Protein AF-A0A7C6UZQ0-F1 (afdb_monomer_lite)

Structure (mmCIF, N/CA/C/O backbone):
data_AF-A0A7C6UZQ0-F1
#
_entry.id   AF-A0A7C6UZQ0-F1
#
loop_
_atom_site.group_PDB
_atom_site.id
_atom_site.type_symbol
_atom_site.label_atom_id
_atom_site.label_alt_id
_atom_site.label_comp_id
_atom_site.label_asym_id
_atom_site.label_entity_id
_atom_site.label_seq_id
_atom_site.pdbx_PDB_ins_code
_atom_site.Cartn_x
_atom_site.Cartn_y
_atom_site.Cartn_z
_atom_site.occupancy
_atom_site.B_iso_or_equiv
_atom_site.auth_seq_id
_atom_site.auth_comp_id
_atom_site.auth_asym_id
_atom_site.auth_atom_id
_atom_site.pdbx_PDB_model_num
ATOM 1 N N . MET A 1 1 ? -7.743 5.481 -10.990 1.00 58.44 1 MET A N 1
ATOM 2 C CA . MET A 1 1 ? -7.710 4.250 -10.162 1.00 58.44 1 MET A CA 1
ATOM 3 C C . MET A 1 1 ? -6.261 3.799 -10.002 1.00 58.44 1 MET A C 1
ATOM 5 O O . MET A 1 1 ? -5.498 3.973 -10.948 1.00 58.44 1 MET A O 1
ATOM 9 N N . ALA A 1 2 ? -5.866 3.245 -8.850 1.00 64.25 2 ALA A N 1
ATOM 10 C CA . ALA A 1 2 ? -4.485 2.799 -8.605 1.00 64.25 2 ALA A CA 1
ATOM 11 C C . ALA A 1 2 ? -4.015 1.748 -9.632 1.00 64.25 2 ALA A C 1
ATOM 13 O O . ALA A 1 2 ? -2.891 1.821 -10.115 1.00 64.25 2 ALA A O 1
ATOM 14 N N . GLU A 1 3 ? -4.904 0.853 -10.065 1.00 69.06 3 GLU A N 1
ATOM 15 C CA . GLU A 1 3 ? -4.610 -0.199 -11.050 1.00 69.06 3 GLU A CA 1
ATOM 16 C C . GLU A 1 3 ? -4.198 0.352 -12.427 1.00 69.06 3 GLU A C 1
ATOM 18 O O . GLU A 1 3 ? -3.286 -0.181 -13.055 1.00 69.06 3 GLU A O 1
ATOM 23 N N . ALA A 1 4 ? -4.788 1.472 -12.866 1.00 67.62 4 ALA A N 1
ATOM 24 C CA . ALA A 1 4 ? -4.411 2.134 -14.118 1.00 67.62 4 ALA A CA 1
ATOM 25 C C . ALA A 1 4 ? -3.004 2.754 -14.041 1.00 67.62 4 ALA A C 1
ATOM 27 O O . ALA A 1 4 ? -2.255 2.725 -15.012 1.00 67.62 4 ALA A O 1
ATOM 28 N N . ALA A 1 5 ? -2.613 3.265 -12.870 1.00 64.62 5 ALA A N 1
ATOM 29 C CA . ALA A 1 5 ? -1.266 3.782 -12.637 1.00 64.62 5 ALA A CA 1
ATOM 30 C C . ALA A 1 5 ? -0.221 2.649 -12.602 1.00 64.62 5 ALA A C 1
ATOM 32 O O . ALA A 1 5 ? 0.873 2.796 -13.142 1.00 64.62 5 ALA A O 1
ATOM 33 N N . ILE A 1 6 ? -0.574 1.491 -12.035 1.00 66.38 6 ILE A N 1
ATOM 34 C CA . ILE A 1 6 ? 0.290 0.301 -12.016 1.00 66.38 6 ILE A CA 1
ATOM 35 C C . ILE A 1 6 ? 0.468 -0.267 -13.435 1.00 66.38 6 ILE A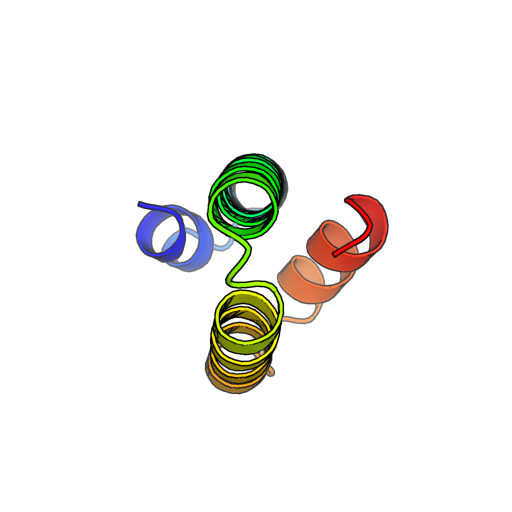 C 1
ATOM 37 O O . ILE A 1 6 ? 1.571 -0.671 -13.807 1.00 66.38 6 ILE A O 1
ATOM 41 N N . ALA A 1 7 ? -0.582 -0.226 -14.261 1.00 68.88 7 ALA A N 1
ATOM 42 C CA . ALA A 1 7 ? -0.531 -0.655 -15.659 1.00 68.88 7 ALA A CA 1
ATOM 43 C C . ALA A 1 7 ? 0.427 0.187 -16.523 1.00 68.88 7 ALA A C 1
ATOM 45 O O . ALA A 1 7 ? 1.035 -0.344 -17.449 1.00 68.88 7 ALA A O 1
ATOM 46 N N . LEU A 1 8 ? 0.625 1.469 -16.188 1.00 69.06 8 LEU A N 1
ATOM 47 C CA . LEU A 1 8 ? 1.526 2.375 -16.914 1.00 69.06 8 LEU A CA 1
ATOM 48 C C . LEU A 1 8 ? 3.020 2.082 -16.683 1.00 69.06 8 LEU A C 1
ATOM 50 O O . LEU A 1 8 ? 3.861 2.689 -17.341 1.00 69.06 8 LEU A O 1
ATOM 54 N N . ARG A 1 9 ? 3.368 1.170 -15.763 1.00 67.94 9 ARG A N 1
ATOM 55 C CA . ARG A 1 9 ? 4.730 0.672 -15.475 1.00 67.94 9 ARG A CA 1
ATOM 56 C C . ARG A 1 9 ? 5.832 1.720 -15.248 1.00 67.94 9 ARG A C 1
ATOM 58 O O . ARG A 1 9 ? 7.006 1.358 -15.204 1.00 67.94 9 ARG A O 1
ATOM 65 N N . GLN A 1 10 ? 5.505 2.997 -15.058 1.00 72.75 10 GLN A N 1
ATOM 66 C CA . GLN A 1 10 ? 6.506 4.017 -14.746 1.00 72.75 10 GLN A CA 1
ATOM 67 C C . GLN A 1 10 ? 6.633 4.239 -13.242 1.00 72.75 10 GLN A C 1
ATOM 69 O O . GLN A 1 10 ? 5.638 4.314 -12.520 1.00 72.75 10 GLN A O 1
ATOM 74 N N . ARG A 1 11 ? 7.868 4.458 -12.779 1.00 69.50 11 ARG A N 1
ATOM 75 C CA . ARG A 1 11 ? 8.190 4.707 -11.362 1.00 69.50 11 ARG A CA 1
ATOM 76 C C . ARG A 1 11 ? 7.381 5.857 -10.748 1.00 69.50 11 ARG A C 1
ATOM 78 O O . ARG A 1 11 ? 6.897 5.733 -9.629 1.00 69.50 11 ARG A O 1
ATOM 85 N N . LYS A 1 12 ? 7.144 6.935 -11.509 1.00 75.50 12 LYS A N 1
ATOM 86 C CA . LYS A 1 12 ? 6.275 8.053 -11.088 1.00 75.50 12 LYS A CA 1
ATOM 87 C C . LYS A 1 12 ? 4.840 7.610 -10.783 1.00 75.50 12 LYS A C 1
ATOM 89 O O . LYS A 1 12 ? 4.238 8.099 -9.831 1.00 75.50 12 LYS A O 1
ATOM 94 N N . HIS A 1 13 ? 4.300 6.676 -11.562 1.00 78.88 13 HIS A N 1
ATOM 95 C CA . HIS A 1 13 ? 2.944 6.173 -11.363 1.00 78.88 13 HIS A CA 1
ATOM 96 C C . HIS A 1 13 ? 2.847 5.204 -10.182 1.00 78.88 13 HIS A C 1
ATOM 98 O O . HIS A 1 13 ? 1.825 5.203 -9.501 1.00 78.88 13 HIS A O 1
ATOM 104 N N . TYR A 1 14 ? 3.910 4.456 -9.870 1.00 78.44 14 TYR A N 1
ATOM 105 C CA . TYR A 1 14 ? 3.965 3.641 -8.652 1.00 78.44 14 TYR A CA 1
ATOM 106 C C . TYR A 1 14 ? 3.957 4.494 -7.384 1.00 78.44 14 TYR A C 1
ATOM 108 O O . TYR A 1 14 ? 3.204 4.194 -6.463 1.00 78.44 14 TYR A O 1
ATOM 116 N N . SER A 1 15 ? 4.705 5.600 -7.366 1.00 78.81 15 SER A N 1
ATOM 117 C CA . SER A 1 15 ? 4.687 6.543 -6.240 1.00 78.81 15 SER A CA 1
ATOM 118 C C . SER A 1 15 ? 3.298 7.170 -6.048 1.00 78.81 15 SER A C 1
ATOM 120 O O . SER A 1 15 ? 2.766 7.231 -4.939 1.00 78.81 15 SER A O 1
ATOM 122 N N . TYR A 1 16 ? 2.641 7.541 -7.153 1.00 83.44 16 TYR A N 1
ATOM 123 C CA . TYR A 1 16 ? 1.260 8.029 -7.128 1.00 83.44 16 TYR A CA 1
ATOM 124 C C . TYR A 1 16 ? 0.265 6.963 -6.633 1.00 83.44 16 TYR A C 1
ATOM 126 O O . TYR A 1 16 ? -0.606 7.257 -5.812 1.00 83.44 16 TYR A O 1
ATOM 134 N N . ALA A 1 17 ? 0.413 5.712 -7.079 1.00 83.06 17 ALA A N 1
ATOM 135 C CA . ALA A 1 17 ? -0.401 4.589 -6.617 1.00 83.06 17 ALA A CA 1
ATOM 136 C C . ALA A 1 17 ? -0.199 4.312 -5.119 1.00 83.06 17 ALA A C 1
ATOM 138 O O . ALA A 1 17 ? -1.178 4.108 -4.405 1.00 83.06 17 ALA A O 1
ATOM 139 N N . ALA A 1 18 ? 1.039 4.374 -4.624 1.00 84.06 18 ALA A N 1
ATOM 140 C CA . ALA A 1 18 ? 1.348 4.227 -3.205 1.00 84.06 18 ALA A CA 1
ATOM 141 C C . ALA A 1 18 ? 0.712 5.351 -2.365 1.00 84.06 18 ALA A C 1
ATOM 143 O O . ALA A 1 18 ? 0.125 5.085 -1.316 1.00 84.06 18 ALA A O 1
ATOM 144 N N . GLY A 1 19 ? 0.726 6.594 -2.858 1.00 84.88 19 GLY A N 1
ATOM 145 C CA . GLY A 1 19 ? 0.026 7.716 -2.223 1.00 84.88 19 GLY A CA 1
ATOM 146 C C . GLY A 1 19 ? -1.494 7.520 -2.153 1.00 84.88 19 GLY A C 1
ATOM 147 O O . GLY A 1 19 ? -2.109 7.776 -1.114 1.00 84.88 19 GLY A O 1
ATOM 148 N N . LEU A 1 20 ? -2.106 7.011 -3.226 1.00 84.88 20 LEU A N 1
ATOM 149 C CA . LEU A 1 20 ? -3.528 6.648 -3.237 1.00 84.88 20 LEU A CA 1
ATOM 150 C C . LEU A 1 20 ? -3.835 5.532 -2.234 1.00 84.88 20 LEU A C 1
ATOM 152 O O . LEU A 1 20 ? -4.779 5.652 -1.457 1.00 84.88 20 LEU A O 1
ATOM 156 N N . LEU A 1 21 ? -3.018 4.479 -2.205 1.00 84.12 21 LEU A N 1
ATOM 157 C CA . LEU A 1 21 ? -3.182 3.350 -1.288 1.00 84.12 21 LEU A CA 1
ATOM 158 C C . LEU A 1 21 ? -3.030 3.768 0.177 1.00 84.12 21 LEU A C 1
ATOM 160 O O . LEU A 1 21 ? -3.768 3.281 1.026 1.00 84.12 21 LEU A O 1
ATOM 164 N N . SER A 1 22 ? -2.157 4.727 0.478 1.00 86.00 22 SER A N 1
ATOM 165 C CA . SER A 1 22 ? -2.032 5.286 1.829 1.00 86.00 22 SER A CA 1
ATOM 166 C C . SER A 1 22 ? -3.290 6.049 2.267 1.00 86.00 22 SER A C 1
ATOM 168 O O . SER A 1 22 ? -3.739 5.917 3.408 1.00 86.00 22 SER A O 1
ATOM 170 N N . ARG A 1 23 ? -3.940 6.781 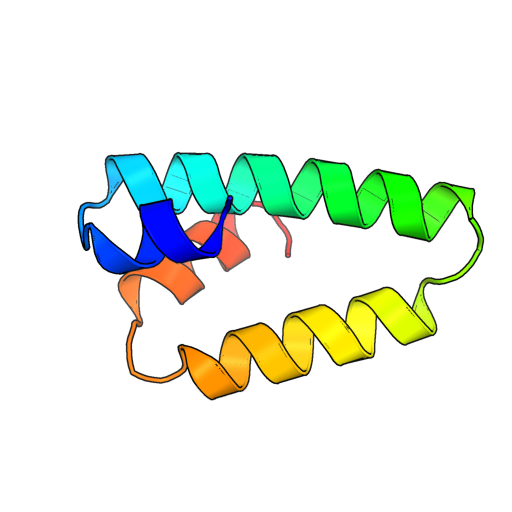1.349 1.00 87.56 23 ARG A N 1
ATOM 171 C CA . ARG A 1 23 ? -5.252 7.397 1.625 1.00 87.56 23 ARG A CA 1
ATOM 172 C C . ARG A 1 23 ? -6.334 6.352 1.867 1.00 87.56 23 ARG A C 1
ATOM 174 O O . ARG A 1 23 ? -7.105 6.508 2.809 1.00 87.56 23 ARG A O 1
ATOM 181 N N . VAL A 1 24 ? -6.366 5.291 1.062 1.00 86.38 24 VAL A N 1
ATOM 182 C CA . VAL A 1 24 ? -7.317 4.183 1.240 1.00 86.38 24 VAL A CA 1
ATOM 183 C C . VAL A 1 24 ? -7.090 3.500 2.589 1.00 86.38 24 VAL A C 1
ATOM 185 O O . VAL A 1 24 ? -8.041 3.356 3.346 1.00 86.38 24 VAL A O 1
ATOM 188 N N . LYS A 1 25 ? -5.840 3.200 2.963 1.00 85.62 25 LYS A N 1
ATOM 189 C CA . LYS A 1 25 ? -5.487 2.684 4.296 1.00 85.62 25 LYS A CA 1
ATOM 190 C C . LYS A 1 25 ? -6.043 3.558 5.415 1.00 85.62 25 LYS A C 1
ATOM 192 O O . LYS A 1 25 ? -6.601 3.035 6.372 1.00 85.62 25 LYS A O 1
ATOM 197 N N . ASN A 1 26 ? -5.889 4.879 5.313 1.00 87.38 26 ASN A N 1
ATOM 198 C CA . ASN A 1 26 ? -6.409 5.805 6.320 1.00 87.38 26 ASN A CA 1
ATOM 199 C C . ASN A 1 26 ? -7.944 5.759 6.386 1.00 87.38 26 ASN A C 1
ATOM 201 O O . ASN A 1 26 ? -8.509 5.744 7.475 1.00 87.38 26 ASN A O 1
ATOM 205 N N . LEU A 1 27 ? -8.606 5.663 5.230 1.00 88.56 27 LEU A N 1
ATOM 206 C CA . LEU A 1 27 ? -10.057 5.532 5.137 1.00 88.56 27 LEU A CA 1
ATOM 207 C C . LEU A 1 27 ? -10.553 4.252 5.827 1.00 88.56 27 LEU A C 1
ATOM 209 O O . LEU A 1 27 ? -11.386 4.330 6.723 1.00 88.56 27 LEU A O 1
ATOM 213 N N . TYR A 1 28 ? -9.970 3.101 5.483 1.00 86.06 28 TYR A N 1
ATOM 214 C CA . TYR A 1 28 ? -10.276 1.813 6.115 1.00 86.06 28 TYR A CA 1
ATOM 215 C C . TYR A 1 28 ? -9.959 1.822 7.613 1.00 86.06 28 TYR A C 1
ATOM 217 O O . TYR A 1 28 ? -10.711 1.282 8.417 1.00 86.06 28 TYR A O 1
ATOM 225 N N . ASN A 1 29 ? -8.877 2.490 8.018 1.00 86.69 29 ASN A N 1
ATOM 226 C CA . ASN A 1 29 ? -8.543 2.659 9.428 1.00 86.69 29 ASN A CA 1
ATOM 227 C C . ASN A 1 29 ? -9.601 3.477 10.181 1.00 86.69 29 ASN A C 1
ATOM 229 O O . ASN A 1 29 ? -9.927 3.140 11.315 1.00 86.69 29 ASN A O 1
ATOM 233 N N . ARG A 1 30 ? -10.157 4.529 9.563 1.00 87.69 30 ARG A N 1
ATOM 234 C CA . ARG A 1 30 ? -11.271 5.297 10.144 1.00 87.69 30 ARG A CA 1
ATOM 235 C C . ARG A 1 30 ? -12.576 4.510 10.192 1.00 87.69 30 ARG A C 1
ATOM 237 O O . ARG A 1 30 ? -13.362 4.732 11.102 1.00 87.69 30 ARG A O 1
ATOM 244 N N . LEU A 1 31 ? -12.790 3.616 9.233 1.00 88.56 31 LEU A N 1
ATO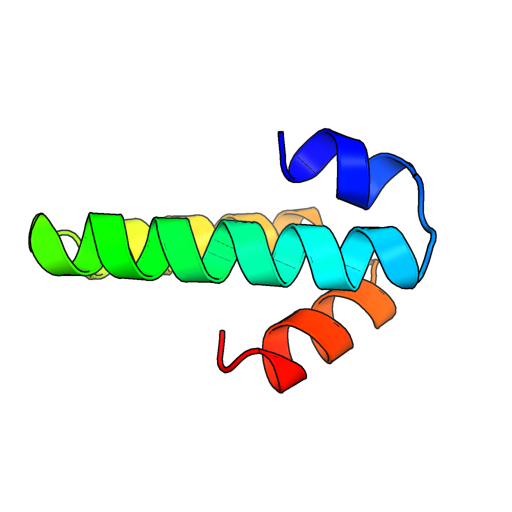M 245 C CA . LEU A 1 31 ? -13.944 2.718 9.194 1.00 88.56 31 LEU A CA 1
ATOM 246 C C . LEU A 1 31 ? -13.827 1.561 10.205 1.00 88.56 31 LEU A C 1
ATOM 248 O O . LEU A 1 31 ? -14.797 0.852 10.434 1.00 88.56 31 LEU A O 1
ATOM 252 N N . GLY A 1 32 ? -12.659 1.371 10.835 1.00 88.50 32 GLY A N 1
ATOM 253 C CA . GLY A 1 32 ? -12.391 0.228 11.717 1.00 88.50 32 GLY A CA 1
ATOM 254 C C . GLY A 1 32 ? -12.110 -1.076 10.959 1.00 88.50 32 GLY A C 1
ATOM 255 O O . GLY A 1 32 ? -11.869 -2.115 11.567 1.00 88.50 32 GLY A O 1
ATOM 256 N N . GLU A 1 33 ? -12.054 -1.023 9.631 1.00 88.44 33 GLU A N 1
ATOM 257 C CA . GLU A 1 33 ? -11.921 -2.167 8.725 1.00 88.44 33 GLU A CA 1
ATOM 258 C C . GLU A 1 33 ? -10.449 -2.471 8.401 1.00 88.44 33 GLU A C 1
ATOM 260 O O . GLU A 1 33 ? -10.049 -2.717 7.263 1.00 88.44 33 GLU A O 1
ATOM 265 N N . GLN A 1 34 ? -9.587 -2.459 9.419 1.00 84.94 34 GLN A N 1
ATOM 266 C CA . GLN A 1 34 ? -8.155 -2.730 9.239 1.00 84.94 34 GLN A CA 1
ATOM 267 C C . GLN A 1 34 ? -7.879 -4.150 8.718 1.00 84.94 34 GLN A C 1
ATOM 269 O O . GLN A 1 34 ? -6.894 -4.369 8.007 1.00 84.94 34 GLN A O 1
ATOM 274 N N . ALA A 1 35 ? -8.727 -5.114 9.089 1.00 86.00 35 ALA A N 1
ATOM 275 C CA . ALA A 1 35 ? -8.648 -6.491 8.612 1.00 86.00 35 ALA A CA 1
ATOM 276 C C . ALA A 1 35 ? -8.925 -6.577 7.106 1.00 86.00 35 ALA A C 1
ATOM 278 O O . ALA A 1 35 ? -8.166 -7.222 6.382 1.00 86.00 35 ALA A O 1
ATOM 279 N N . ASP A 1 36 ? -9.947 -5.860 6.636 1.00 88.00 36 ASP A N 1
ATOM 280 C CA . ASP A 1 36 ? -10.312 -5.822 5.223 1.00 88.00 36 ASP A CA 1
ATOM 281 C C . ASP A 1 36 ? -9.225 -5.126 4.393 1.00 88.00 36 ASP A C 1
ATOM 283 O O . ASP A 1 36 ? -8.743 -5.675 3.402 1.00 88.00 36 ASP A O 1
ATOM 287 N N . TRP A 1 37 ? -8.682 -4.010 4.898 1.00 88.38 37 TRP A N 1
ATOM 288 C CA . TRP A 1 37 ? -7.502 -3.367 4.313 1.00 88.38 37 TRP A CA 1
ATOM 289 C C . TRP A 1 37 ? -6.307 -4.320 4.189 1.00 88.38 37 TRP A C 1
ATOM 291 O O . TRP A 1 37 ? -5.644 -4.351 3.149 1.00 88.38 37 TRP A O 1
ATOM 301 N N . LYS A 1 38 ? -6.007 -5.100 5.238 1.00 85.94 38 LYS A N 1
ATOM 302 C CA . LYS A 1 38 ? -4.923 -6.094 5.208 1.00 85.94 38 LYS A CA 1
ATOM 303 C C . LYS A 1 38 ? -5.166 -7.155 4.138 1.00 85.94 38 LYS A C 1
ATOM 305 O O . LYS A 1 38 ? -4.221 -7.534 3.445 1.00 85.94 38 LYS A O 1
ATOM 310 N N . ASN A 1 39 ? -6.401 -7.620 3.992 1.00 89.69 39 ASN A N 1
ATOM 311 C CA . ASN A 1 39 ? -6.748 -8.611 2.982 1.00 89.69 39 ASN A CA 1
ATOM 312 C C . ASN A 1 39 ? -6.623 -8.019 1.569 1.00 89.69 39 ASN A C 1
ATOM 314 O O . ASN A 1 39 ? -5.959 -8.593 0.707 1.00 89.69 39 ASN A O 1
ATOM 318 N N . TYR A 1 40 ? -7.140 -6.804 1.372 1.00 87.81 40 TYR A N 1
ATOM 319 C CA . TYR A 1 40 ? -7.044 -6.058 0.121 1.00 87.81 40 TYR A CA 1
ATOM 320 C C . TYR A 1 40 ? -5.593 -5.807 -0.300 1.00 87.81 40 TYR A C 1
ATOM 322 O O . TYR A 1 40 ? -5.214 -6.130 -1.425 1.00 87.81 40 TYR A O 1
ATOM 330 N N . ILE A 1 41 ? -4.747 -5.270 0.590 1.00 83.94 41 ILE A N 1
ATOM 331 C CA . ILE A 1 41 ? -3.342 -4.989 0.258 1.00 83.94 41 ILE A CA 1
ATOM 332 C C . ILE A 1 41 ? -2.557 -6.279 0.008 1.00 83.94 41 ILE A C 1
ATOM 334 O O . ILE A 1 41 ? -1.665 -6.283 -0.834 1.00 83.94 41 ILE A O 1
ATOM 338 N N . THR A 1 42 ? -2.897 -7.376 0.690 1.00 86.88 42 THR A N 1
ATOM 339 C CA . THR A 1 42 ? -2.277 -8.689 0.460 1.00 86.88 42 THR A CA 1
ATOM 340 C C . THR A 1 42 ? -2.647 -9.226 -0.918 1.00 86.88 42 THR A C 1
ATOM 342 O O . THR A 1 42 ? -1.753 -9.563 -1.690 1.00 86.88 42 THR A O 1
ATOM 345 N N . ALA A 1 43 ? -3.932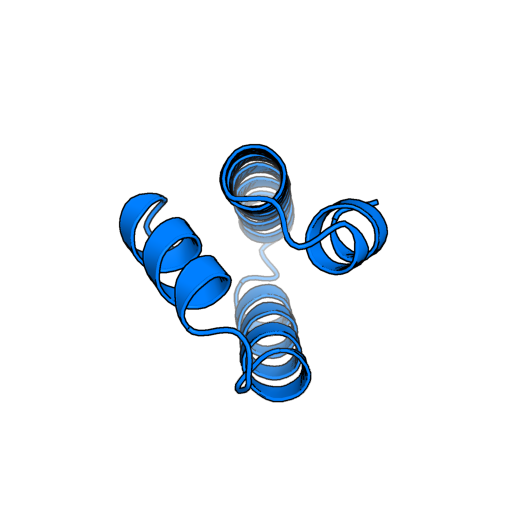 -9.208 -1.278 1.00 88.06 43 ALA A N 1
ATOM 346 C CA . ALA A 1 43 ? -4.397 -9.602 -2.607 1.00 88.06 43 ALA A CA 1
ATOM 347 C C . ALA A 1 43 ? -3.804 -8.712 -3.711 1.00 88.06 43 ALA A C 1
ATOM 349 O O . ALA A 1 43 ? -3.439 -9.191 -4.782 1.00 88.06 43 ALA A O 1
ATOM 350 N N . LEU A 1 44 ? -3.649 -7.412 -3.444 1.00 84.06 44 LEU A N 1
ATOM 351 C CA . LEU A 1 44 ? -3.006 -6.476 -4.360 1.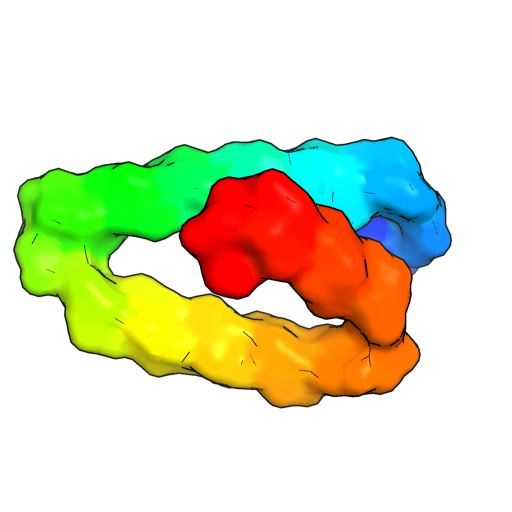00 84.06 44 LEU A CA 1
ATOM 352 C C . LEU A 1 44 ? -1.516 -6.805 -4.546 1.00 84.06 44 LEU A C 1
ATOM 354 O O . LEU A 1 44 ? -1.031 -6.842 -5.676 1.00 84.06 44 LEU A O 1
ATOM 358 N N . LYS A 1 45 ? -0.788 -7.057 -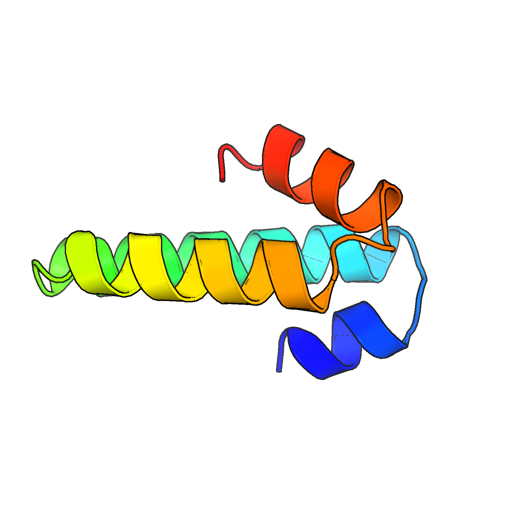3.452 1.00 82.88 45 LYS A N 1
ATOM 359 C CA . LYS A 1 45 ? 0.631 -7.444 -3.482 1.00 82.88 45 LYS A CA 1
ATOM 360 C C . LYS A 1 45 ? 0.829 -8.764 -4.228 1.00 82.88 45 LYS A C 1
ATOM 362 O O . LYS A 1 45 ? 1.767 -8.851 -5.011 1.00 82.88 45 LYS A O 1
ATOM 367 N N . ASP A 1 46 ? -0.070 -9.730 -4.059 1.00 86.00 46 ASP A N 1
ATOM 368 C CA . ASP A 1 46 ? -0.055 -11.001 -4.791 1.00 86.00 46 ASP A CA 1
ATOM 369 C C . ASP A 1 46 ? -0.328 -10.806 -6.295 1.00 86.00 46 ASP A C 1
ATOM 371 O O . ASP A 1 46 ? 0.493 -11.171 -7.141 1.00 86.00 46 ASP A O 1
ATOM 375 N N . LYS A 1 47 ? -1.403 -10.082 -6.641 1.00 84.62 47 LYS A N 1
ATOM 376 C CA . LYS A 1 47 ? -1.769 -9.741 -8.031 1.00 84.62 47 LYS A CA 1
ATOM 377 C C . LYS A 1 47 ? -0.634 -9.035 -8.775 1.00 84.62 47 LYS A C 1
ATOM 379 O O . LYS A 1 47 ? -0.439 -9.249 -9.973 1.00 84.62 47 LYS A O 1
ATOM 384 N N . TYR A 1 48 ? 0.130 -8.201 -8.072 1.00 81.00 48 TYR A N 1
ATOM 385 C CA . TYR A 1 48 ? 1.271 -7.469 -8.617 1.00 81.00 48 TYR A CA 1
ATOM 386 C C . TYR A 1 48 ? 2.628 -7.986 -8.117 1.00 81.00 48 TYR A C 1
ATOM 388 O O . TYR A 1 48 ? 3.620 -7.262 -8.207 1.00 81.00 48 TYR A O 1
ATOM 396 N N . ALA A 1 49 ? 2.722 -9.248 -7.683 1.00 78.94 49 ALA A N 1
ATOM 397 C CA . ALA A 1 49 ? 3.962 -9.830 -7.153 1.00 78.94 49 ALA A CA 1
ATOM 398 C C . ALA A 1 49 ? 5.118 -9.795 -8.168 1.00 78.94 49 ALA A C 1
ATOM 400 O O . ALA A 1 49 ? 6.288 -9.691 -7.805 1.00 78.94 49 ALA A O 1
ATOM 401 N N . ARG A 1 50 ? 4.790 -9.807 -9.467 1.00 80.31 50 ARG A N 1
ATOM 402 C CA . ARG A 1 50 ? 5.746 -9.678 -10.581 1.00 80.31 50 ARG A CA 1
ATOM 403 C C . ARG A 1 50 ? 6.277 -8.251 -10.798 1.00 80.31 50 ARG A C 1
ATOM 405 O O . ARG A 1 50 ? 7.067 -8.041 -11.715 1.00 80.31 50 ARG A O 1
ATOM 412 N N . PHE A 1 51 ? 5.868 -7.274 -9.985 1.00 80.56 51 PHE A N 1
ATOM 413 C CA . PHE A 1 51 ? 6.274 -5.869 -10.088 1.00 80.56 51 PHE A CA 1
ATOM 414 C C . PHE A 1 51 ? 7.099 -5.433 -8.866 1.00 80.56 51 PHE A C 1
ATOM 416 O O . PHE A 1 51 ? 6.591 -4.729 -7.989 1.00 80.56 51 PHE A O 1
ATOM 423 N N . PRO A 1 52 ? 8.399 -5.774 -8.808 1.00 80.25 52 PRO A N 1
ATOM 424 C CA . PRO A 1 52 ? 9.252 -5.431 -7.666 1.00 80.25 52 PRO A CA 1
ATOM 425 C C . PRO A 1 52 ? 9.352 -3.915 -7.433 1.00 80.25 52 PRO A C 1
ATOM 427 O O . PRO A 1 52 ? 9.377 -3.468 -6.291 1.00 80.25 52 PRO A O 1
ATOM 430 N N . ALA A 1 53 ? 9.310 -3.112 -8.503 1.00 80.69 53 ALA A N 1
ATOM 431 C CA . ALA A 1 53 ? 9.321 -1.652 -8.413 1.00 80.69 53 ALA A CA 1
ATOM 432 C C . ALA A 1 53 ? 8.081 -1.074 -7.707 1.00 80.69 53 ALA A C 1
ATOM 434 O O . ALA A 1 53 ? 8.191 -0.073 -7.006 1.00 80.69 53 ALA A O 1
ATOM 435 N N . LEU A 1 54 ? 6.910 -1.706 -7.856 1.00 79.12 54 LEU A N 1
ATOM 436 C CA . LEU A 1 54 ? 5.716 -1.324 -7.102 1.00 79.12 54 LEU A CA 1
ATOM 437 C C . LEU A 1 54 ? 5.911 -1.646 -5.620 1.00 79.12 54 LEU A C 1
ATOM 439 O O . LEU A 1 54 ? 5.623 -0.821 -4.760 1.00 79.12 54 LEU A O 1
ATOM 443 N N . HIS A 1 55 ? 6.425 -2.840 -5.329 1.00 81.50 55 HIS A N 1
ATOM 444 C CA . HIS A 1 55 ? 6.645 -3.310 -3.966 1.00 81.50 55 HIS A CA 1
ATOM 445 C C . HIS A 1 55 ? 7.627 -2.419 -3.197 1.00 81.50 55 HIS A C 1
ATOM 447 O O . HIS A 1 55 ? 7.393 -2.108 -2.033 1.00 81.50 55 HIS A O 1
ATOM 453 N N . GLU A 1 56 ? 8.686 -1.958 -3.861 1.00 84.81 56 GLU A N 1
ATOM 454 C CA . GLU A 1 56 ? 9.657 -1.012 -3.308 1.00 84.81 56 GLU A CA 1
ATOM 455 C C . GLU A 1 56 ? 9.010 0.336 -2.952 1.00 84.81 56 GLU A C 1
ATOM 457 O O . GLU A 1 56 ? 9.217 0.851 -1.851 1.00 84.81 56 GLU A O 1
ATOM 462 N N . GLU A 1 57 ? 8.160 0.871 -3.833 1.00 84.00 57 GLU A N 1
ATOM 463 C CA . GLU A 1 57 ? 7.437 2.125 -3.587 1.00 84.00 57 GLU A CA 1
ATOM 464 C C . GLU A 1 57 ? 6.384 1.982 -2.476 1.00 84.00 57 GLU A C 1
ATOM 466 O O . GLU A 1 57 ? 6.248 2.874 -1.639 1.00 84.00 57 GLU A O 1
ATOM 471 N N . LEU A 1 58 ? 5.687 0.842 -2.398 1.00 82.25 58 LEU A N 1
ATOM 472 C CA . LEU A 1 58 ? 4.775 0.536 -1.288 1.00 82.25 58 LEU A CA 1
ATOM 473 C C . LEU A 1 58 ? 5.521 0.470 0.047 1.00 82.25 58 LEU A C 1
ATOM 475 O O . LEU A 1 58 ? 5.077 1.059 1.033 1.00 82.25 58 LEU A O 1
ATOM 479 N N . ARG A 1 59 ? 6.690 -0.182 0.065 1.00 83.62 59 ARG A N 1
ATOM 480 C CA . ARG A 1 59 ? 7.548 -0.262 1.253 1.00 83.62 59 ARG A CA 1
ATOM 481 C C . ARG A 1 59 ? 8.009 1.124 1.695 1.00 83.62 59 ARG A C 1
ATOM 483 O O . ARG A 1 59 ? 7.925 1.438 2.878 1.00 83.62 59 ARG A O 1
ATOM 490 N N . LYS A 1 60 ? 8.432 1.970 0.748 1.00 82.81 60 LYS A N 1
ATOM 491 C CA . LYS A 1 60 ? 8.778 3.381 1.000 1.00 82.81 60 LYS A CA 1
ATOM 492 C C . LYS A 1 60 ? 7.614 4.181 1.577 1.00 82.81 60 LYS A C 1
ATOM 494 O O . LYS A 1 60 ? 7.834 5.043 2.419 1.00 82.81 60 LYS A O 1
ATOM 499 N N . ALA A 1 61 ? 6.391 3.895 1.142 1.00 80.31 61 ALA A N 1
ATOM 500 C CA . ALA A 1 61 ? 5.186 4.551 1.636 1.00 80.31 61 ALA A CA 1
ATOM 501 C C . ALA A 1 61 ? 4.689 4.012 2.995 1.00 80.31 61 ALA A C 1
ATOM 503 O O . ALA A 1 61 ? 3.697 4.522 3.517 1.00 80.31 61 ALA A O 1
ATOM 504 N N . GLY A 1 62 ? 5.345 2.999 3.578 1.00 78.62 62 GLY A N 1
ATOM 505 C CA . GLY A 1 62 ? 4.943 2.399 4.856 1.00 78.62 62 GLY A CA 1
ATOM 506 C C . GLY A 1 62 ? 3.698 1.504 4.758 1.00 78.62 62 GLY A C 1
ATOM 507 O O . GLY A 1 62 ? 2.883 1.463 5.694 1.00 78.62 62 GLY A O 1
ATOM 508 N N . LEU A 1 63 ? 3.522 0.827 3.614 1.00 73.88 63 LEU A N 1
ATOM 509 C CA . LEU A 1 63 ? 2.383 -0.046 3.287 1.00 73.88 63 LEU A CA 1
ATOM 510 C C . LEU A 1 63 ? 2.743 -1.536 3.182 1.00 73.88 63 LEU A C 1
ATOM 512 O O . LEU A 1 63 ? 3.771 -1.918 2.578 1.00 73.88 63 LEU A O 1
#

Secondary structure (DSSP, 8-state):
-HHHHHHT--HHHHHHHHHHHHHHHHHHHHHT-HHHHHHHHHHHHHHTTT-HHHHHHHHHTT-

pLDDT: mean 80.98, std 7.33, range [58.44, 89.69]

Radius of gyration: 11.16 Å; chains: 1; bounding box: 24×19×29 Å

Sequence (63 aa):
MAEAAIALRQRKHYSYAAGLLSRVKNLYNRLGEQADWKNYITALKDKYARFPALHEELRKAGL

Foldseek 3Di:
DLVVLVVVVDLVSLLVSLVVLVVVCVVCVVVVNNVVNVVVVVVVCVVVVVNVSSVVSNVVSVD